Protein AF-A0AB36XWZ5-F1 (afdb_monomer_lite)

Foldseek 3Di:
DQVCLQPPLDDDDDDCPPCPSVVRRVVSCVVNHDDFAADPVDPPHDDDDLVVQQDPDPCNVVSQLVSLCCVVPVPPCPPDDDPSVVPSVD

pLDDT: mean 86.87, std 14.51, range [50.97, 98.06]

Secondary structure (DSSP, 8-state):
-HHHHHH--S------TTSHHHHHHHHHHTTTS------TT-TTSPP--GGGG--SSTTHHHHHHHHHHHHH-TT--TTS--HHHHHHT-

Radius of gyration: 17.62 Å; chains: 1; bounding box: 45×27×40 Å

Sequence (90 aa):
VVPSLLAWPGSAIVHDIKGENWQLTAGFRSRHGRVLLFDPTNPKSSAYNPLLEVRRGEWEVRDVQNVADVLVDPEGSLDRRNHWEKTSHS

Structure (mmCIF, N/CA/C/O backbone):
data_AF-A0AB36XWZ5-F1
#
_entry.id   AF-A0AB36XWZ5-F1
#
loop_
_atom_site.group_PDB
_atom_site.id
_atom_site.type_symbol
_atom_site.label_atom_id
_atom_site.label_alt_id
_atom_site.label_comp_id
_atom_site.label_asym_id
_atom_site.label_entity_id
_atom_site.label_seq_id
_atom_site.pdbx_PDB_ins_code
_atom_site.Cartn_x
_atom_site.Cartn_y
_atom_site.Cartn_z
_atom_site.occupancy
_atom_site.B_iso_or_equiv
_atom_site.auth_seq_id
_atom_site.auth_comp_id
_atom_site.auth_asym_id
_atom_site.auth_atom_id
_atom_site.pdbx_PDB_model_num
ATOM 1 N N . VAL A 1 1 ? -10.649 11.744 8.894 1.00 87.31 1 VAL A N 1
ATOM 2 C CA . VAL A 1 1 ? -10.504 10.563 8.008 1.00 87.31 1 VAL A CA 1
ATOM 3 C C . VAL A 1 1 ? -11.502 9.467 8.370 1.00 87.31 1 VAL A C 1
ATOM 5 O O . VAL A 1 1 ? -12.296 9.121 7.508 1.00 87.31 1 VAL A O 1
ATOM 8 N N . VAL A 1 2 ? -11.554 8.992 9.625 1.00 96.12 2 VAL A N 1
ATOM 9 C CA . VAL A 1 2 ? -12.497 7.931 10.057 1.00 96.12 2 VAL A CA 1
ATOM 10 C C . VAL A 1 2 ? -13.959 8.143 9.616 1.00 96.12 2 VAL A C 1
ATOM 12 O O . VAL A 1 2 ? -14.477 7.245 8.956 1.00 96.12 2 VAL A O 1
ATOM 15 N N . PRO A 1 3 ? -14.631 9.294 9.862 1.00 97.12 3 PRO A N 1
ATOM 16 C CA . PRO A 1 3 ? -16.024 9.460 9.428 1.00 97.12 3 PRO A CA 1
ATOM 17 C C . PRO A 1 3 ? -16.193 9.322 7.911 1.00 97.12 3 PRO A C 1
ATOM 19 O O . PRO A 1 3 ? -17.126 8.678 7.442 1.00 97.12 3 PRO A O 1
ATOM 22 N N . SER A 1 4 ? -15.241 9.851 7.138 1.00 96.50 4 SER A N 1
ATOM 23 C CA . SER A 1 4 ? -15.222 9.718 5.681 1.00 96.50 4 SER A CA 1
ATOM 24 C C . SER A 1 4 ? -15.096 8.254 5.258 1.00 96.50 4 SER A C 1
ATOM 26 O O . SER A 1 4 ? -15.836 7.811 4.391 1.00 96.50 4 SER A O 1
ATOM 28 N N . LEU A 1 5 ? -14.235 7.465 5.905 1.00 96.94 5 LEU A N 1
ATOM 29 C CA . LEU A 1 5 ? -14.093 6.033 5.616 1.00 96.94 5 LEU A CA 1
ATOM 30 C C . LEU A 1 5 ? -15.304 5.191 6.042 1.00 96.94 5 LEU A C 1
ATOM 32 O O . LEU A 1 5 ? -15.437 4.065 5.567 1.00 96.94 5 LEU A O 1
ATOM 36 N N . LEU A 1 6 ? -16.191 5.718 6.885 1.00 96.44 6 LEU A N 1
ATOM 37 C CA . LEU A 1 6 ? -17.440 5.058 7.276 1.00 96.44 6 LEU A CA 1
ATOM 38 C C . LEU A 1 6 ? -18.649 5.481 6.427 1.00 96.44 6 LEU A C 1
ATOM 40 O O . LEU A 1 6 ? -19.670 4.803 6.466 1.00 96.44 6 LEU A O 1
ATOM 44 N N . ALA A 1 7 ? -18.549 6.563 5.650 1.00 95.81 7 ALA A N 1
ATOM 45 C CA . ALA A 1 7 ? -19.656 7.067 4.827 1.00 95.81 7 ALA A CA 1
ATOM 46 C C . ALA A 1 7 ? -19.372 7.030 3.314 1.00 95.81 7 ALA A C 1
ATOM 48 O O . ALA A 1 7 ? -20.301 6.952 2.514 1.00 95.81 7 ALA A O 1
ATOM 49 N N . TRP A 1 8 ? -18.103 7.093 2.899 1.00 95.50 8 TRP A N 1
ATOM 50 C CA . TRP A 1 8 ? -17.720 7.148 1.489 1.00 95.50 8 TRP A CA 1
ATOM 51 C C . TRP A 1 8 ? -18.032 5.824 0.772 1.00 95.50 8 TRP A C 1
ATOM 53 O O . TRP A 1 8 ? -17.540 4.779 1.212 1.00 95.50 8 TRP A O 1
ATOM 63 N N . PRO A 1 9 ? -18.790 5.830 -0.338 1.00 92.75 9 PRO A N 1
ATOM 64 C CA . PRO A 1 9 ? -19.198 4.595 -1.007 1.00 92.75 9 PRO A CA 1
ATOM 65 C C . PRO A 1 9 ? -18.103 3.995 -1.903 1.00 92.75 9 PRO A C 1
ATOM 67 O O . PRO A 1 9 ? -18.129 2.797 -2.170 1.00 92.75 9 PRO A O 1
ATOM 70 N N . GLY A 1 10 ? -17.142 4.801 -2.362 1.00 94.75 10 GLY A N 1
ATOM 71 C CA . GLY A 1 10 ? -16.110 4.373 -3.308 1.00 94.75 10 GLY A CA 1
ATOM 72 C C . GLY A 1 10 ? -14.856 3.773 -2.666 1.00 94.75 10 GLY A C 1
ATOM 73 O O . GLY A 1 10 ? -14.737 3.648 -1.444 1.00 94.75 10 GLY A O 1
ATOM 74 N N . SER A 1 11 ? -13.887 3.441 -3.522 1.00 95.94 11 SER A N 1
ATOM 75 C CA . SER A 1 11 ? -12.533 3.049 -3.116 1.00 95.94 11 SER A CA 1
ATOM 76 C C . SER A 1 11 ? -11.787 4.215 -2.464 1.00 95.94 11 SER A C 1
ATOM 78 O O . SER A 1 11 ? -12.052 5.382 -2.762 1.00 95.94 11 SER A O 1
ATOM 80 N N . ALA A 1 12 ? -10.843 3.894 -1.580 1.00 95.62 12 ALA A N 1
ATOM 81 C CA . ALA A 1 12 ? -9.993 4.869 -0.908 1.00 95.62 12 ALA A CA 1
ATOM 82 C C . ALA A 1 12 ? -8.574 4.314 -0.728 1.00 95.62 12 ALA A C 1
ATOM 84 O O . ALA A 1 12 ? -8.403 3.128 -0.446 1.00 95.62 12 ALA A O 1
ATOM 85 N N . ILE A 1 13 ? -7.579 5.193 -0.847 1.00 96.12 13 ILE A N 1
ATOM 86 C CA . ILE A 1 13 ? -6.189 4.957 -0.444 1.00 96.12 13 ILE A CA 1
ATOM 87 C C . ILE A 1 13 ? -5.928 5.876 0.745 1.00 96.12 13 ILE A C 1
ATOM 89 O O . ILE A 1 13 ? -6.259 7.061 0.697 1.00 96.12 13 ILE A O 1
ATOM 93 N N . VAL A 1 14 ? -5.391 5.327 1.832 1.00 96.12 14 VAL A N 1
ATOM 94 C CA . VAL A 1 14 ? -5.240 6.049 3.097 1.00 96.12 14 VAL A CA 1
ATOM 95 C C . VAL A 1 14 ? -3.821 5.874 3.597 1.00 96.12 14 VAL A C 1
ATOM 97 O O . VAL A 1 14 ? -3.378 4.756 3.840 1.00 96.12 14 VAL A O 1
ATOM 100 N N . HIS A 1 15 ? -3.126 6.991 3.785 1.00 95.56 15 HIS A N 1
ATOM 101 C CA . HIS A 1 15 ? -1.852 7.004 4.482 1.00 95.56 15 HIS A CA 1
ATOM 102 C C . HIS A 1 15 ? -2.111 7.021 5.995 1.00 95.56 15 HIS A C 1
ATOM 104 O O . HIS A 1 15 ? -2.502 8.046 6.554 1.00 95.56 15 HIS A O 1
ATOM 110 N N . ASP A 1 16 ? -1.957 5.867 6.644 1.00 95.56 16 ASP A N 1
ATOM 111 C CA . ASP A 1 16 ? -2.361 5.647 8.037 1.00 95.56 16 ASP A CA 1
ATOM 112 C C . ASP A 1 16 ? -1.162 5.380 8.957 1.00 95.56 16 ASP A C 1
ATOM 114 O O . ASP A 1 16 ? -1.026 4.294 9.512 1.00 95.56 16 ASP A O 1
ATOM 118 N N . ILE A 1 17 ? -0.299 6.387 9.147 1.00 92.81 17 ILE A N 1
ATOM 119 C CA . ILE A 1 17 ? 0.931 6.286 9.967 1.00 92.81 17 ILE A CA 1
ATOM 120 C C . ILE A 1 17 ? 0.660 5.735 11.381 1.00 92.81 17 ILE A C 1
ATOM 122 O O . ILE A 1 17 ? 1.515 5.077 11.965 1.00 92.81 17 ILE A O 1
ATOM 126 N N . LYS A 1 18 ? -0.523 6.011 11.948 1.00 93.19 18 LYS A N 1
ATOM 127 C CA . LYS A 1 18 ? -0.895 5.577 13.305 1.00 93.19 18 LYS A CA 1
ATOM 128 C C . LYS A 1 18 ? -1.608 4.221 13.357 1.00 93.19 18 LYS A C 1
ATOM 130 O O . LYS A 1 18 ? -1.753 3.667 14.441 1.00 93.19 18 LYS A O 1
ATOM 135 N N . GLY A 1 19 ? -2.119 3.715 12.236 1.00 94.62 19 GLY A N 1
ATOM 136 C CA . GLY A 1 19 ? -2.929 2.490 12.181 1.00 94.62 19 GLY A CA 1
ATOM 137 C C . GLY A 1 19 ? -4.359 2.605 12.743 1.00 94.62 19 GLY A C 1
ATOM 138 O O . GLY A 1 19 ? -5.112 1.629 12.710 1.00 94.62 19 GLY A O 1
ATOM 139 N N . GLU A 1 20 ? -4.761 3.766 13.273 1.00 97.00 20 GLU A N 1
ATOM 140 C CA . GLU A 1 20 ? -6.086 3.973 13.880 1.00 97.00 20 GLU A CA 1
ATOM 141 C C . GLU A 1 20 ? -7.208 3.881 12.839 1.00 97.00 20 GLU A C 1
ATOM 143 O O . GLU A 1 20 ? -8.282 3.343 13.124 1.00 97.00 20 GLU A O 1
ATOM 148 N N . ASN A 1 21 ? -6.971 4.365 11.612 1.00 97.06 21 ASN A N 1
ATOM 149 C CA . ASN A 1 21 ? -7.984 4.290 10.563 1.00 97.06 21 ASN A CA 1
ATOM 150 C C . ASN A 1 21 ? -8.219 2.834 10.150 1.00 97.06 21 ASN A C 1
ATOM 152 O O . ASN A 1 21 ? -9.374 2.429 10.002 1.00 97.06 21 ASN A O 1
ATOM 156 N N . TRP A 1 22 ? -7.159 2.031 10.017 1.00 96.69 22 TRP A N 1
ATOM 157 C CA . TRP A 1 22 ? -7.265 0.597 9.760 1.00 96.69 22 TRP A CA 1
ATOM 158 C C . TRP A 1 22 ? -8.069 -0.104 10.856 1.00 96.69 22 TRP A C 1
ATOM 160 O O . TRP A 1 22 ? -9.081 -0.743 10.563 1.00 96.69 22 TRP A O 1
ATOM 170 N N . GLN A 1 23 ? -7.663 0.059 12.119 1.00 96.88 23 GLN A N 1
ATOM 171 C CA . GLN A 1 23 ? -8.285 -0.626 13.257 1.00 96.88 23 GLN A CA 1
ATOM 172 C C . GLN A 1 23 ? -9.780 -0.316 13.384 1.00 96.88 23 GLN A C 1
ATOM 174 O O . GLN A 1 23 ? -10.578 -1.220 13.627 1.00 96.88 23 GLN A O 1
ATOM 179 N N . LEU A 1 24 ? -10.166 0.946 13.187 1.00 97.88 24 LEU A N 1
ATOM 180 C CA . LEU A 1 24 ? -11.548 1.385 13.373 1.00 97.88 24 LEU A CA 1
ATOM 181 C C . LEU A 1 24 ? -12.439 1.135 12.151 1.00 97.88 24 LEU A C 1
ATOM 183 O O . LEU A 1 24 ? -13.652 1.001 12.307 1.00 97.88 24 LEU A O 1
ATOM 187 N N . THR A 1 25 ? -11.880 1.099 10.934 1.00 98.06 25 THR A N 1
ATOM 188 C CA . THR A 1 25 ? -12.702 1.153 9.708 1.00 98.06 25 THR A CA 1
ATOM 189 C C . THR A 1 25 ? -12.549 -0.039 8.769 1.00 98.06 25 THR A C 1
ATOM 191 O O . THR A 1 25 ? -13.474 -0.291 7.994 1.00 98.06 25 THR A O 1
ATOM 194 N N . ALA A 1 26 ? -11.469 -0.830 8.846 1.00 96.75 26 ALA A N 1
ATOM 195 C CA . ALA A 1 26 ? -11.228 -1.929 7.903 1.00 96.75 26 ALA A CA 1
ATOM 196 C C . ALA A 1 26 ? -12.352 -2.979 7.918 1.00 96.75 26 ALA A C 1
ATOM 198 O O . ALA A 1 26 ? -12.786 -3.432 6.859 1.00 96.75 26 ALA A O 1
ATOM 199 N N . GLY A 1 27 ? -12.893 -3.304 9.098 1.00 97.12 27 GLY A N 1
ATOM 200 C CA . GLY A 1 27 ? -14.021 -4.234 9.234 1.00 97.12 27 GLY A CA 1
ATOM 201 C C . GLY A 1 27 ? -15.341 -3.701 8.661 1.00 97.12 27 GLY A C 1
ATOM 202 O O . GLY A 1 27 ? -16.138 -4.460 8.122 1.00 97.12 27 GLY A O 1
ATOM 203 N N . PHE A 1 28 ? -15.579 -2.388 8.719 1.00 97.12 28 PHE A N 1
ATOM 204 C CA . PHE A 1 28 ? -16.731 -1.779 8.048 1.00 97.12 28 PHE A CA 1
ATOM 205 C C . PHE A 1 28 ? -16.545 -1.794 6.524 1.00 97.12 28 PHE A C 1
ATOM 207 O O . PHE A 1 28 ? -17.464 -2.148 5.777 1.00 97.12 28 PHE A O 1
ATOM 214 N N . ARG A 1 29 ? -15.344 -1.420 6.067 1.00 96.94 29 ARG A N 1
ATOM 215 C CA . ARG A 1 29 ? -14.984 -1.316 4.648 1.00 96.94 29 ARG A CA 1
ATOM 216 C C . ARG A 1 29 ? -14.961 -2.679 3.956 1.00 96.94 29 ARG A C 1
ATOM 218 O O . ARG A 1 29 ? -15.347 -2.744 2.793 1.00 96.94 29 ARG A O 1
ATOM 225 N N . SER A 1 30 ? -14.630 -3.764 4.663 1.00 96.50 30 SER A N 1
ATOM 226 C CA . SER A 1 30 ? -14.625 -5.128 4.106 1.00 96.50 30 SER A CA 1
ATOM 227 C C . SER A 1 30 ? -16.002 -5.612 3.653 1.00 96.50 30 SER A C 1
ATOM 229 O O . SER A 1 30 ? -16.098 -6.485 2.797 1.00 96.50 30 SER A O 1
ATOM 231 N N . ARG A 1 31 ? -17.079 -4.994 4.158 1.00 94.94 31 ARG A N 1
ATOM 232 C CA . ARG A 1 31 ? -18.453 -5.251 3.700 1.00 94.94 31 ARG A CA 1
ATOM 233 C C . ARG A 1 31 ? -18.761 -4.656 2.324 1.00 94.94 31 ARG A C 1
ATOM 235 O O . ARG A 1 31 ? -19.751 -5.039 1.717 1.00 94.94 31 ARG A O 1
ATOM 242 N N . HIS A 1 32 ? -17.935 -3.725 1.848 1.00 93.19 32 HIS A N 1
ATOM 243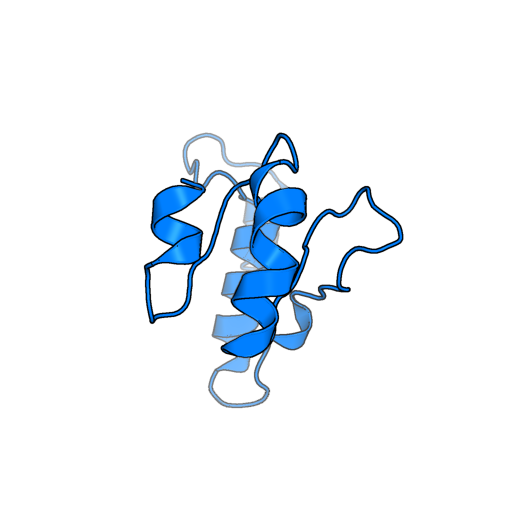 C CA . HIS A 1 32 ? -18.098 -3.065 0.549 1.00 93.19 32 HIS A CA 1
ATOM 244 C C . HIS A 1 32 ? -17.190 -3.675 -0.528 1.00 93.19 32 HIS A C 1
ATOM 246 O O . HIS A 1 32 ? -17.488 -3.570 -1.713 1.00 93.19 32 HIS A O 1
ATOM 252 N N . GLY A 1 33 ? -16.077 -4.302 -0.137 1.00 93.81 33 GLY A N 1
ATOM 253 C CA . GLY A 1 33 ? -15.113 -4.889 -1.061 1.00 93.81 33 GLY A CA 1
ATOM 254 C C . GLY A 1 33 ? -13.823 -5.316 -0.366 1.00 93.81 33 GLY A C 1
ATOM 255 O O . GLY A 1 33 ? -13.726 -5.317 0.861 1.00 93.81 33 GLY A O 1
ATOM 256 N N . ARG A 1 34 ? -12.806 -5.678 -1.155 1.00 95.88 34 ARG A N 1
ATOM 257 C CA . ARG A 1 34 ? -11.496 -6.085 -0.630 1.00 95.88 34 ARG A CA 1
ATOM 258 C C . ARG A 1 34 ? -10.805 -4.907 0.060 1.00 95.88 34 ARG A C 1
ATOM 260 O O . ARG A 1 34 ? -10.728 -3.817 -0.499 1.00 95.88 34 ARG A O 1
ATOM 267 N N . VAL A 1 35 ? -10.258 -5.155 1.247 1.00 96.94 35 VAL A N 1
ATOM 268 C CA . VAL A 1 35 ? -9.487 -4.176 2.022 1.00 96.94 35 VAL A CA 1
ATOM 269 C C . VAL A 1 35 ? -8.090 -4.741 2.245 1.00 96.94 35 VAL A C 1
ATOM 271 O O . VAL A 1 35 ? -7.948 -5.903 2.622 1.00 96.94 35 VAL A O 1
ATOM 274 N N . LEU A 1 36 ? -7.066 -3.939 1.966 1.00 96.81 36 LEU A N 1
ATOM 275 C CA . LEU A 1 36 ? -5.663 -4.341 2.014 1.00 96.81 36 LEU A CA 1
ATOM 276 C C . LEU A 1 36 ? -4.911 -3.443 2.990 1.00 96.81 36 LEU A C 1
ATOM 278 O O . LEU A 1 36 ? -4.993 -2.221 2.885 1.00 96.81 36 LEU A O 1
ATOM 282 N N . LEU A 1 37 ? -4.189 -4.055 3.927 1.00 96.12 37 LEU A N 1
ATOM 283 C CA . LEU A 1 37 ? -3.180 -3.369 4.732 1.00 96.12 37 LEU A CA 1
ATOM 284 C C . LEU A 1 37 ? -1.846 -3.525 4.018 1.00 96.12 37 LEU A C 1
ATOM 286 O O . LEU A 1 37 ? -1.476 -4.659 3.707 1.00 96.12 37 LEU A O 1
ATOM 290 N N . PHE A 1 38 ? -1.141 -2.423 3.789 1.00 95.69 38 PHE A N 1
ATOM 291 C CA . PHE A 1 38 ? 0.252 -2.452 3.368 1.00 95.69 38 PHE A CA 1
ATOM 292 C C . PHE A 1 38 ? 1.111 -1.729 4.404 1.00 95.69 38 PHE A C 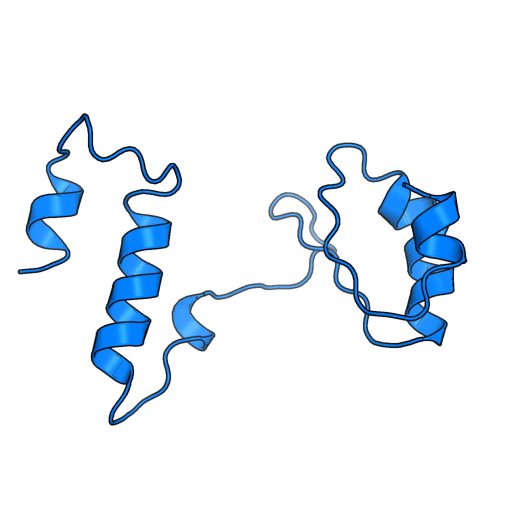1
ATOM 294 O O . PHE A 1 38 ? 1.028 -0.514 4.555 1.00 95.69 38 PHE A O 1
ATOM 301 N N . ASP A 1 39 ? 1.896 -2.512 5.132 1.00 94.88 39 ASP A N 1
ATOM 302 C CA . ASP A 1 39 ? 2.859 -2.079 6.136 1.00 94.88 39 ASP A CA 1
ATOM 303 C C . ASP A 1 39 ? 4.031 -3.077 6.107 1.00 94.88 39 ASP A C 1
ATOM 305 O O . ASP A 1 39 ? 3.926 -4.160 6.688 1.00 94.88 39 ASP A O 1
ATOM 309 N N . PRO A 1 40 ? 5.146 -2.754 5.425 1.00 91.19 40 PRO A N 1
ATOM 310 C CA . PRO A 1 40 ? 6.294 -3.655 5.284 1.00 91.19 40 PRO A CA 1
ATOM 311 C C . PRO A 1 40 ? 6.896 -4.147 6.607 1.00 91.19 40 PRO A C 1
ATOM 313 O O . PRO A 1 40 ? 7.633 -5.130 6.609 1.00 91.19 40 PRO A O 1
ATOM 316 N N . THR A 1 41 ? 6.602 -3.480 7.727 1.00 92.00 41 THR A N 1
ATOM 317 C CA . THR A 1 41 ? 7.104 -3.858 9.055 1.00 92.00 41 THR A CA 1
ATOM 318 C C . THR A 1 41 ? 6.160 -4.797 9.807 1.00 92.00 41 THR A C 1
ATOM 320 O O . THR A 1 41 ? 6.544 -5.397 10.813 1.00 92.00 41 THR A O 1
ATOM 323 N N . ASN A 1 42 ? 4.931 -4.964 9.317 1.00 93.56 42 ASN A N 1
ATOM 324 C CA . ASN A 1 42 ? 3.890 -5.746 9.961 1.00 93.56 42 ASN A CA 1
ATOM 325 C C . ASN A 1 42 ? 3.769 -7.143 9.333 1.00 93.56 42 ASN A C 1
ATOM 327 O O . ASN A 1 42 ? 3.399 -7.259 8.163 1.00 93.56 42 ASN A O 1
ATOM 331 N N . PRO A 1 43 ? 3.946 -8.230 10.108 1.00 92.81 43 PRO A N 1
ATOM 332 C CA . PRO A 1 43 ? 3.804 -9.598 9.601 1.00 92.81 43 PRO A CA 1
ATOM 333 C C . PRO A 1 43 ? 2.419 -9.938 9.029 1.00 92.81 43 PRO A C 1
ATOM 335 O O . PRO A 1 43 ? 2.278 -10.920 8.306 1.00 92.81 43 PRO A O 1
ATOM 338 N N . LYS A 1 44 ? 1.381 -9.163 9.370 1.00 91.25 44 LYS A N 1
ATOM 339 C CA . LYS A 1 44 ? 0.012 -9.324 8.851 1.00 91.25 44 LYS A CA 1
ATOM 340 C C . LYS A 1 44 ? -0.266 -8.465 7.615 1.00 91.25 44 LYS A C 1
ATOM 342 O O . LYS A 1 44 ? -1.401 -8.451 7.139 1.00 91.25 44 LYS A O 1
ATOM 347 N N . SER A 1 45 ? 0.723 -7.716 7.131 1.00 95.31 45 SER A N 1
ATOM 348 C CA . SER A 1 45 ? 0.591 -6.925 5.914 1.00 95.31 45 SER A CA 1
ATOM 349 C C . SER A 1 45 ? 0.316 -7.815 4.709 1.00 95.31 45 SER A C 1
ATOM 351 O O . SER A 1 45 ? 0.757 -8.960 4.617 1.00 95.31 45 SER A O 1
ATOM 353 N N . SER A 1 46 ? -0.394 -7.249 3.744 1.00 96.12 46 SER A N 1
ATOM 354 C CA . SER A 1 46 ? -0.511 -7.836 2.417 1.00 96.12 46 SER A CA 1
ATOM 355 C C . SER A 1 46 ? 0.868 -7.850 1.759 1.00 96.12 46 SER A C 1
ATOM 357 O O . SER A 1 46 ? 1.631 -6.888 1.885 1.00 96.12 46 SER A O 1
ATOM 359 N N . ALA A 1 47 ? 1.179 -8.930 1.043 1.00 92.81 47 ALA A N 1
ATOM 360 C CA . ALA A 1 47 ? 2.368 -8.987 0.208 1.00 92.81 47 ALA A CA 1
ATOM 361 C C . ALA A 1 47 ? 2.216 -8.035 -0.987 1.00 92.81 47 ALA A C 1
ATOM 363 O O . ALA A 1 47 ? 1.140 -7.940 -1.582 1.00 92.81 47 ALA A O 1
ATOM 364 N N . TYR A 1 48 ? 3.307 -7.370 -1.349 1.00 91.69 48 TYR A N 1
ATOM 365 C CA . TYR A 1 48 ? 3.395 -6.520 -2.527 1.00 91.69 48 TYR A CA 1
ATOM 366 C C . TYR A 1 48 ? 4.691 -6.836 -3.263 1.00 91.69 48 TYR A C 1
ATOM 368 O O . TYR A 1 48 ? 5.755 -6.907 -2.650 1.00 91.69 48 TYR A O 1
ATOM 376 N N . ASN A 1 49 ? 4.588 -7.048 -4.572 1.00 91.31 49 ASN A N 1
ATOM 377 C CA . ASN A 1 49 ? 5.737 -7.208 -5.446 1.00 91.31 49 ASN A CA 1
ATOM 378 C C . ASN A 1 49 ? 5.531 -6.302 -6.669 1.00 91.31 49 ASN A C 1
ATOM 380 O O . ASN A 1 49 ? 4.717 -6.657 -7.523 1.00 91.31 49 ASN A O 1
ATOM 384 N N . PRO A 1 50 ? 6.250 -5.169 -6.776 1.00 89.44 50 PRO A N 1
ATOM 385 C CA . PRO A 1 50 ? 6.080 -4.228 -7.884 1.00 89.44 50 PRO A CA 1
ATOM 386 C C . PRO A 1 50 ? 6.400 -4.852 -9.250 1.00 89.44 50 PRO A C 1
ATOM 388 O O . PRO A 1 50 ? 5.878 -4.406 -10.264 1.00 89.44 50 PRO A O 1
ATOM 391 N N . LEU A 1 51 ? 7.193 -5.930 -9.294 1.00 91.56 51 LEU A N 1
ATOM 392 C CA . LEU A 1 51 ? 7.508 -6.637 -10.540 1.00 91.56 51 LEU A CA 1
ATOM 393 C C . LEU A 1 51 ? 6.289 -7.334 -11.159 1.00 91.56 51 LEU A C 1
ATOM 395 O O . LEU A 1 51 ? 6.315 -7.667 -12.340 1.00 91.56 51 LEU A O 1
ATOM 399 N N . LEU A 1 52 ? 5.223 -7.559 -10.383 1.00 92.69 52 LEU A N 1
ATOM 400 C CA . LEU A 1 52 ? 3.973 -8.115 -10.906 1.00 92.69 52 LEU A CA 1
ATOM 401 C C . LEU A 1 52 ? 3.201 -7.119 -11.780 1.00 92.69 52 LEU A C 1
ATOM 403 O O . LEU A 1 52 ? 2.338 -7.546 -12.543 1.00 92.69 52 LEU A O 1
ATOM 407 N N . GLU A 1 53 ? 3.527 -5.826 -11.711 1.00 91.38 53 GLU A N 1
ATOM 408 C CA . GLU A 1 53 ? 2.912 -4.789 -12.547 1.00 91.38 53 GLU A CA 1
ATOM 409 C C . GLU A 1 53 ? 3.523 -4.726 -13.961 1.00 91.38 53 GLU A C 1
ATOM 411 O O . GLU A 1 53 ? 3.003 -4.029 -14.833 1.00 91.38 53 GLU A O 1
ATOM 416 N N . VAL A 1 54 ? 4.599 -5.480 -14.226 1.00 95.19 54 VAL A N 1
ATOM 417 C CA . VAL A 1 54 ? 5.226 -5.561 -15.552 1.00 95.19 54 VAL A CA 1
ATOM 418 C C . VAL A 1 54 ? 4.403 -6.459 -16.476 1.00 95.19 54 VAL A C 1
ATOM 420 O O . VAL A 1 54 ? 4.408 -7.689 -16.353 1.00 95.19 54 VAL A O 1
ATOM 423 N N . ARG A 1 55 ? 3.711 -5.857 -17.450 1.00 95.50 55 ARG A N 1
ATOM 424 C CA . ARG A 1 55 ? 2.953 -6.600 -18.466 1.00 95.50 55 ARG A CA 1
ATOM 425 C C . ARG A 1 55 ? 3.868 -6.987 -19.621 1.00 95.50 55 ARG A C 1
ATOM 427 O O . ARG A 1 55 ? 4.420 -6.125 -20.295 1.00 95.50 55 ARG A O 1
ATOM 434 N N . ARG A 1 56 ? 3.975 -8.288 -19.893 1.00 92.69 56 ARG A N 1
ATOM 435 C CA . ARG A 1 56 ? 4.749 -8.805 -21.034 1.00 92.69 56 ARG A CA 1
ATOM 436 C C . ARG A 1 56 ? 4.163 -8.342 -22.371 1.00 92.69 56 ARG A C 1
ATOM 438 O O . ARG A 1 56 ? 2.941 -8.293 -22.523 1.00 92.69 56 ARG A O 1
ATOM 445 N N . GLY A 1 57 ? 5.028 -8.088 -23.352 1.00 94.12 57 GLY A N 1
ATOM 446 C CA . GLY A 1 57 ? 4.638 -7.673 -24.703 1.00 94.12 57 GLY A CA 1
ATOM 447 C C . GLY A 1 57 ? 4.826 -6.176 -24.945 1.00 94.12 57 GLY A C 1
ATOM 448 O O . GLY A 1 57 ? 5.825 -5.599 -24.534 1.00 94.12 57 GLY A O 1
ATOM 449 N N . GLU A 1 58 ? 3.873 -5.543 -25.632 1.00 96.50 58 GLU A N 1
ATOM 450 C CA . GLU A 1 58 ? 3.991 -4.159 -26.130 1.00 96.50 58 GLU A CA 1
ATOM 451 C C . GLU A 1 58 ? 4.394 -3.132 -25.054 1.00 96.50 58 GLU A C 1
ATOM 453 O O . GLU A 1 58 ? 5.143 -2.199 -25.333 1.00 96.50 58 GLU A O 1
ATOM 458 N N . TRP A 1 59 ? 3.930 -3.313 -23.816 1.00 95.12 59 TRP A N 1
ATOM 459 C CA . TRP A 1 59 ? 4.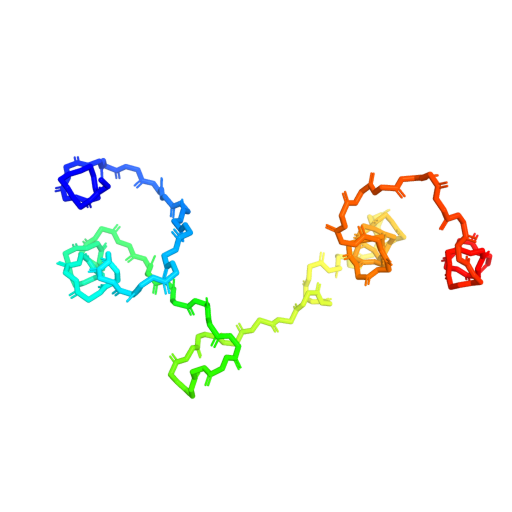130 -2.356 -22.723 1.00 95.12 59 TRP A CA 1
ATOM 460 C C . TRP A 1 59 ? 5.303 -2.688 -21.798 1.00 95.12 59 TRP A C 1
ATOM 462 O O . TRP A 1 59 ? 5.589 -1.907 -20.892 1.00 95.12 59 TRP A O 1
ATOM 472 N N . GLU A 1 60 ? 5.994 -3.806 -22.026 1.00 95.50 60 GLU A N 1
ATOM 473 C CA . GLU A 1 60 ? 6.950 -4.383 -21.076 1.00 95.50 60 GLU A CA 1
ATOM 474 C C . GLU A 1 60 ? 8.091 -3.424 -20.735 1.00 95.50 60 GLU A C 1
ATOM 476 O O . GLU A 1 60 ? 8.370 -3.196 -19.562 1.00 95.50 60 GLU A O 1
ATOM 481 N N . VAL A 1 61 ? 8.689 -2.782 -21.743 1.00 94.19 61 VAL A N 1
ATOM 482 C CA . VAL A 1 61 ? 9.780 -1.813 -21.542 1.00 94.19 61 VAL A CA 1
ATOM 483 C C . VAL A 1 61 ? 9.321 -0.633 -20.689 1.00 94.19 61 VAL A C 1
ATOM 485 O O . VAL A 1 61 ? 10.004 -0.258 -19.739 1.00 94.19 61 VAL A O 1
ATOM 488 N N . ARG A 1 62 ? 8.144 -0.072 -20.992 1.00 93.56 62 ARG A N 1
ATOM 489 C CA . ARG A 1 62 ? 7.596 1.064 -20.243 1.00 93.56 62 ARG A CA 1
ATOM 490 C C . ARG A 1 62 ? 7.295 0.676 -18.800 1.00 93.56 62 ARG A C 1
ATOM 492 O O . ARG A 1 62 ? 7.587 1.442 -17.890 1.00 93.56 62 ARG A O 1
ATOM 499 N N . ASP A 1 63 ? 6.692 -0.489 -18.586 1.00 94.75 63 ASP A N 1
ATOM 500 C CA . ASP A 1 63 ? 6.320 -0.928 -17.244 1.00 94.75 63 ASP A CA 1
ATOM 501 C C . ASP A 1 63 ? 7.569 -1.236 -16.396 1.00 94.75 63 ASP A C 1
ATOM 503 O O . ASP A 1 63 ? 7.616 -0.845 -15.231 1.00 94.75 63 ASP A O 1
ATOM 507 N N . VAL A 1 64 ? 8.614 -1.840 -16.981 1.00 94.06 64 VAL A N 1
ATOM 508 C CA . VAL A 1 64 ? 9.912 -2.035 -16.306 1.00 94.06 64 VAL A CA 1
ATOM 509 C C . VAL A 1 64 ? 10.565 -0.699 -15.958 1.00 94.06 64 VAL A C 1
ATOM 511 O O . VAL A 1 64 ? 11.050 -0.551 -14.839 1.00 94.06 64 VAL A O 1
ATOM 514 N N . GLN A 1 65 ? 10.555 0.276 -16.872 1.00 90.81 65 GLN A N 1
ATOM 515 C CA . GLN A 1 65 ? 11.097 1.614 -16.610 1.00 90.81 65 GLN A CA 1
ATOM 516 C C . GLN A 1 65 ? 10.344 2.312 -15.479 1.00 90.81 65 GLN A C 1
ATOM 518 O O . GLN A 1 65 ? 10.974 2.754 -14.531 1.00 90.81 65 GLN A O 1
ATOM 523 N N . ASN A 1 66 ? 9.009 2.304 -15.496 1.00 89.06 66 ASN A N 1
ATOM 524 C CA . ASN A 1 66 ? 8.211 2.885 -14.414 1.00 89.06 66 ASN A CA 1
ATOM 525 C C . ASN A 1 66 ? 8.538 2.255 -13.050 1.00 89.06 66 ASN A C 1
ATOM 527 O O . ASN A 1 66 ? 8.620 2.957 -12.044 1.00 89.06 66 ASN A O 1
ATOM 531 N N . VAL A 1 67 ? 8.720 0.929 -13.002 1.00 90.06 67 VAL A N 1
ATOM 532 C CA . VAL A 1 67 ? 9.126 0.241 -11.768 1.00 90.06 67 VAL A CA 1
ATOM 533 C C . VAL A 1 67 ? 10.54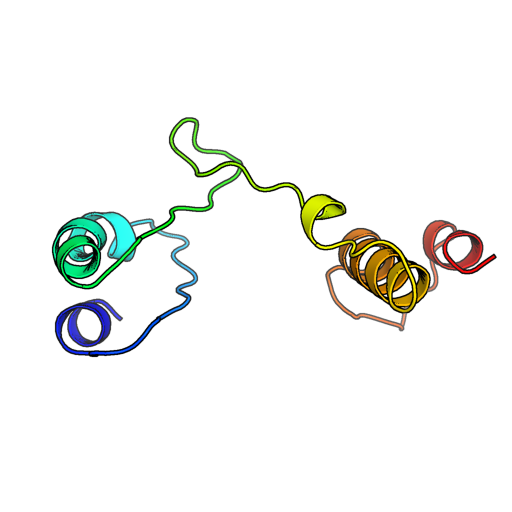4 0.645 -11.360 1.00 90.06 67 VAL A C 1
ATOM 535 O O . VAL A 1 67 ? 10.774 0.904 -10.181 1.00 90.06 67 VAL A O 1
ATOM 538 N N . ALA A 1 68 ? 11.485 0.718 -12.303 1.00 88.94 68 ALA A N 1
ATOM 539 C CA . ALA A 1 68 ? 12.859 1.128 -12.031 1.00 88.94 68 ALA A CA 1
ATOM 540 C C . ALA A 1 68 ? 12.925 2.568 -11.505 1.00 88.94 68 ALA A C 1
ATOM 542 O O . ALA A 1 68 ? 13.569 2.804 -10.487 1.00 88.94 68 ALA A O 1
ATOM 543 N N . ASP A 1 69 ? 12.205 3.496 -12.130 1.00 84.12 69 ASP A N 1
ATOM 544 C CA . ASP A 1 69 ? 12.184 4.912 -11.760 1.00 84.12 69 ASP A CA 1
ATOM 545 C C . ASP A 1 69 ? 11.650 5.100 -10.336 1.00 84.12 69 ASP A C 1
ATOM 547 O O . ASP A 1 69 ? 12.295 5.746 -9.516 1.00 84.12 69 ASP A O 1
ATOM 551 N N . VAL A 1 70 ? 10.534 4.445 -9.991 1.00 84.06 70 VAL A N 1
ATOM 552 C CA . VAL A 1 70 ? 9.968 4.483 -8.628 1.00 84.06 70 VAL A CA 1
ATOM 553 C C . VAL A 1 70 ? 10.930 3.903 -7.582 1.00 84.06 70 VAL A C 1
ATOM 555 O O . VAL A 1 70 ? 10.930 4.346 -6.434 1.00 84.06 70 VAL A O 1
ATOM 558 N N . LEU A 1 71 ? 11.732 2.896 -7.945 1.00 81.75 71 LEU A N 1
ATOM 559 C CA . LEU A 1 71 ? 12.684 2.261 -7.028 1.00 81.75 71 LEU A CA 1
ATOM 560 C C . LEU A 1 71 ? 13.990 3.050 -6.871 1.00 81.75 71 LEU A C 1
ATOM 562 O O . LEU A 1 71 ? 14.588 3.012 -5.796 1.00 81.75 71 LEU A O 1
ATOM 566 N N . VAL A 1 72 ? 14.451 3.713 -7.932 1.00 81.19 72 VAL A N 1
ATOM 567 C CA . VAL A 1 72 ? 15.737 4.425 -7.967 1.00 81.19 72 VAL A CA 1
ATOM 568 C C . VAL A 1 72 ? 15.591 5.877 -7.503 1.00 81.19 72 VAL A C 1
ATOM 570 O O . VAL A 1 72 ? 16.478 6.363 -6.803 1.00 81.19 72 VAL A O 1
ATOM 573 N N . ASP A 1 73 ? 14.473 6.536 -7.820 1.00 75.00 73 ASP A N 1
ATOM 574 C CA . ASP A 1 73 ? 14.148 7.904 -7.396 1.00 75.00 73 ASP A CA 1
ATOM 575 C C . ASP A 1 73 ? 12.732 7.975 -6.785 1.00 75.00 73 ASP A C 1
ATOM 577 O O . ASP A 1 73 ? 11.783 8.469 -7.401 1.00 75.00 73 ASP A O 1
ATOM 581 N N . PRO A 1 74 ? 12.553 7.489 -5.543 1.00 67.12 74 PRO A N 1
ATOM 582 C CA . PRO A 1 74 ? 11.248 7.480 -4.885 1.00 67.12 74 PRO A CA 1
ATOM 583 C C . PRO A 1 74 ? 10.717 8.885 -4.550 1.00 67.12 74 PRO A C 1
ATOM 585 O O . PRO A 1 74 ? 9.527 9.030 -4.267 1.00 67.12 74 PRO A O 1
ATOM 588 N N . GLU A 1 75 ? 11.572 9.914 -4.554 1.00 70.06 75 GLU A N 1
ATOM 589 C CA . GLU A 1 75 ? 11.198 11.296 -4.225 1.00 70.06 75 GLU A CA 1
ATOM 590 C C . GLU A 1 75 ? 10.923 12.157 -5.472 1.00 70.06 75 GLU A C 1
ATOM 592 O O . GLU A 1 75 ? 10.450 13.288 -5.337 1.00 70.06 75 GLU A O 1
ATOM 597 N N . GLY A 1 76 ? 11.175 11.639 -6.683 1.00 62.41 76 GLY A N 1
ATOM 598 C CA . GLY A 1 76 ? 11.020 12.379 -7.942 1.00 62.41 76 GLY A CA 1
ATOM 599 C C . GLY A 1 76 ? 11.912 13.623 -8.014 1.00 62.41 76 GLY A C 1
ATOM 600 O O . GLY A 1 76 ? 11.576 14.609 -8.681 1.00 62.41 76 GLY A O 1
ATOM 601 N N . SER A 1 77 ? 13.007 13.624 -7.253 1.00 61.75 77 SER A N 1
ATOM 602 C CA . SER A 1 77 ? 13.840 14.796 -7.011 1.00 61.75 77 SER A CA 1
ATOM 603 C C . SER A 1 77 ? 15.038 14.789 -7.962 1.00 61.75 77 SER A C 1
ATOM 605 O O . SER A 1 77 ? 16.166 14.481 -7.594 1.00 61.75 77 SER A O 1
ATOM 607 N N . LEU A 1 78 ? 14.789 15.196 -9.209 1.00 55.44 78 LEU A N 1
ATOM 608 C CA . LEU A 1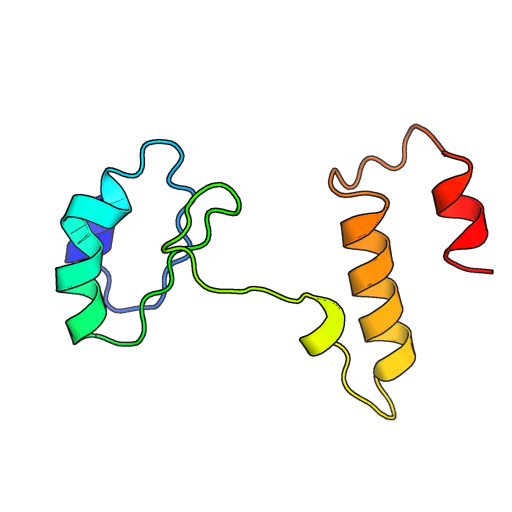 78 ? 15.744 15.240 -10.335 1.00 55.44 78 LEU A CA 1
ATOM 609 C C . LEU A 1 78 ? 17.026 16.086 -10.113 1.00 55.44 78 LEU A C 1
ATOM 611 O O . LEU A 1 78 ? 17.829 16.254 -11.036 1.00 55.44 78 LEU A O 1
ATOM 615 N N . ASP A 1 79 ? 17.230 16.661 -8.926 1.00 54.16 79 ASP A N 1
ATOM 616 C CA . ASP A 1 79 ? 18.220 17.714 -8.678 1.00 54.16 79 ASP A CA 1
ATOM 617 C C . ASP A 1 79 ? 19.583 17.197 -8.169 1.00 54.16 79 ASP A C 1
ATOM 619 O O . ASP A 1 79 ? 20.551 17.956 -8.080 1.00 54.16 79 ASP A O 1
ATOM 623 N N . ARG A 1 80 ? 19.730 15.892 -7.883 1.00 55.03 80 ARG A N 1
ATOM 624 C CA . ARG A 1 80 ? 21.028 15.288 -7.511 1.00 55.03 80 ARG A CA 1
ATOM 625 C C . ARG A 1 80 ? 21.276 13.94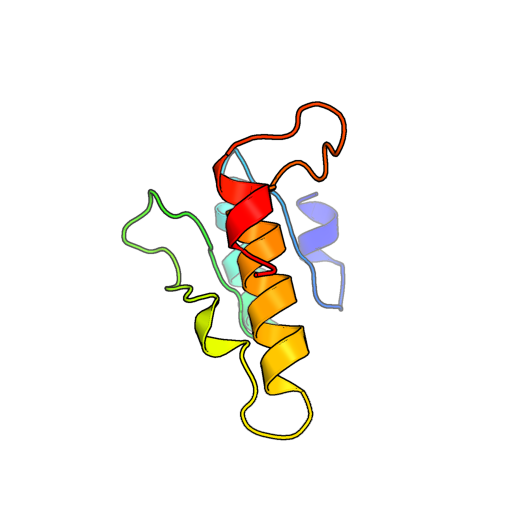6 -8.195 1.00 55.03 80 ARG A C 1
ATOM 627 O O . ARG A 1 80 ? 21.100 12.892 -7.602 1.00 55.03 80 ARG A O 1
ATOM 634 N N . ARG A 1 81 ? 21.808 14.013 -9.419 1.00 54.06 81 ARG A N 1
ATOM 635 C CA . ARG A 1 81 ? 22.145 12.836 -10.238 1.00 54.06 81 ARG A CA 1
ATOM 636 C C . ARG A 1 81 ? 23.097 11.869 -9.526 1.00 54.06 81 ARG A C 1
ATOM 638 O O . ARG A 1 81 ? 24.294 12.150 -9.404 1.00 54.06 81 ARG A O 1
ATOM 645 N N . ASN A 1 82 ? 22.577 10.716 -9.119 1.00 57.88 82 ASN A N 1
ATOM 646 C CA . ASN A 1 82 ? 23.312 9.598 -8.523 1.00 57.88 82 ASN A CA 1
ATOM 647 C C . ASN A 1 82 ? 23.827 8.635 -9.622 1.00 57.88 82 ASN A C 1
ATOM 649 O O . ASN A 1 82 ? 23.260 8.539 -10.706 1.00 57.88 82 ASN A O 1
ATOM 653 N N . HIS A 1 83 ? 24.924 7.916 -9.350 1.00 57.78 83 HIS A N 1
ATOM 654 C CA . HIS A 1 83 ? 25.446 6.809 -10.165 1.00 57.78 83 HIS A CA 1
ATOM 655 C C . HIS A 1 83 ? 24.359 5.818 -10.629 1.00 57.78 83 HIS A C 1
ATOM 657 O O . HIS A 1 83 ? 24.400 5.398 -11.782 1.00 57.78 83 HIS A O 1
ATOM 663 N N . TRP A 1 84 ? 23.383 5.495 -9.771 1.00 57.81 84 TRP A N 1
ATOM 664 C CA . TRP A 1 84 ? 22.348 4.483 -10.032 1.00 57.81 84 TRP A CA 1
ATOM 665 C C . TRP A 1 84 ? 21.283 4.882 -11.066 1.00 57.81 84 TRP A C 1
ATOM 667 O O . TRP A 1 84 ? 20.725 4.009 -11.721 1.00 57.81 84 TRP A O 1
ATOM 677 N N . GLU A 1 85 ? 21.047 6.176 -11.282 1.00 57.69 85 GLU A N 1
ATOM 678 C CA . GLU A 1 85 ? 20.115 6.673 -12.312 1.00 57.69 85 GLU A CA 1
ATOM 679 C C . GLU A 1 85 ? 20.719 6.605 -13.720 1.00 57.69 85 GLU A C 1
ATOM 681 O O . GLU A 1 85 ? 20.018 6.463 -14.717 1.00 57.69 85 GLU A O 1
ATOM 686 N N . LYS A 1 86 ? 22.049 6.717 -13.834 1.00 56.53 86 LYS A N 1
ATOM 687 C CA . LYS A 1 86 ? 22.716 6.719 -15.145 1.00 56.53 86 LYS A CA 1
ATOM 688 C C . LYS A 1 86 ? 22.685 5.346 -15.813 1.00 56.53 86 LYS A C 1
ATOM 690 O O . LYS A 1 86 ? 22.662 5.278 -17.037 1.00 56.53 86 LYS A O 1
ATOM 695 N N . THR A 1 87 ? 22.703 4.271 -15.031 1.00 58.81 87 THR A N 1
ATOM 696 C CA . THR A 1 87 ? 22.734 2.889 -15.529 1.00 58.81 87 THR A CA 1
ATOM 697 C C . THR A 1 87 ? 21.356 2.242 -15.661 1.00 58.81 87 THR A C 1
ATOM 699 O O . THR A 1 87 ? 21.276 1.196 -16.293 1.00 58.81 87 THR A O 1
ATOM 702 N N . SER A 1 88 ? 20.275 2.828 -15.130 1.00 55.69 88 SER A N 1
ATOM 703 C CA . SER A 1 88 ? 18.917 2.257 -15.238 1.00 55.69 88 SER A CA 1
ATOM 704 C C . SER A 1 88 ? 18.298 2.393 -16.636 1.00 55.69 88 SER A C 1
ATOM 706 O O . SER A 1 88 ? 17.465 1.574 -17.017 1.00 55.69 88 SER A O 1
ATOM 708 N N . HIS A 1 89 ? 18.714 3.402 -17.409 1.00 55.19 89 HIS A N 1
ATOM 709 C CA . HIS A 1 89 ? 18.227 3.667 -18.771 1.00 55.19 89 HIS A CA 1
ATOM 710 C C . HIS A 1 89 ? 19.226 3.299 -19.884 1.00 55.19 89 HIS A C 1
ATOM 712 O O . HIS A 1 89 ? 18.994 3.658 -21.040 1.00 55.19 89 HIS A O 1
ATOM 718 N N . SER A 1 90 ? 20.344 2.644 -19.541 1.00 50.97 90 SER A N 1
ATOM 719 C CA . SER A 1 90 ? 21.383 2.213 -20.494 1.00 50.97 90 SER A CA 1
ATOM 720 C C . SER A 1 90 ? 21.202 0.764 -20.930 1.00 50.97 90 SER A C 1
ATOM 722 O O . SER A 1 90 ? 20.863 -0.065 -20.059 1.00 50.97 90 SER A O 1
#